Protein AF-H2C5B7-F1 (afdb_monomer_lite)

Sequence (126 aa):
MLKSYDAGWELHKRFYESIHKFLNNGANIILVENSEGSNEKDFIGFIQKGGLKYVKTIHPALNDIAEALYINIKGLDLNFGISKVIKNIPYSIYRLAFLIGLRTYEPAIKNVSFYSKFYFILSRYS

Secondary structure (DSSP, 8-state):
-HHHHSGGGHHHHHHHHHGGGG--TT-EEEEEEETTT--HHHHHHHHHHTTEEEEEEEPPPHHHHHHHHHHHHHH----SS--HHHHH--HHHHHHHHHHHTTT-HHHHHHHHHHTTEEEEEEEE-

Foldseek 3Di:
DVCVVQPPCPVVLVCLLAVLVVDDAFDKDKDKDFQVVDDPVVSCVSNVNSQKAWDDKAFDDLLNLLVVVLCCLQVDPCPPDRDPVSNPDDSVVSSVVLVVCCVPPVVSVVSCVVSRRMMITMITHD

pLDDT: mean 85.44, std 11.61, range [47.09, 96.75]

Radius of gyration: 18.34 Å; chains: 1; bounding box: 42×34×48 Å

Organism: NCBI:txid671065

Structure (mmCIF, N/CA/C/O backbone):
data_AF-H2C5B7-F1
#
_entry.id   AF-H2C5B7-F1
#
loop_
_atom_site.group_PDB
_atom_site.id
_atom_site.type_symbol
_atom_site.label_atom_id
_atom_site.label_alt_id
_atom_site.label_comp_id
_atom_site.label_asym_id
_atom_site.label_entity_id
_atom_site.label_seq_id
_atom_site.pdbx_PDB_ins_code
_atom_site.Cartn_x
_atom_site.Cartn_y
_atom_site.Cartn_z
_atom_site.occupancy
_atom_site.B_iso_or_equiv
_atom_site.auth_seq_id
_atom_site.auth_comp_id
_atom_site.auth_asym_id
_atom_site.auth_atom_id
_atom_site.pdbx_PDB_model_num
ATOM 1 N N . MET A 1 1 ? 7.746 15.079 4.347 1.00 50.34 1 MET A N 1
ATOM 2 C CA . MET A 1 1 ? 6.730 16.041 3.871 1.00 50.34 1 MET A CA 1
ATOM 3 C C . MET A 1 1 ? 5.351 15.819 4.511 1.00 50.34 1 MET A C 1
ATOM 5 O O . MET A 1 1 ? 4.733 16.799 4.878 1.00 50.34 1 MET A O 1
ATOM 9 N N . LEU A 1 2 ? 4.868 14.588 4.747 1.00 53.03 2 LEU A N 1
ATOM 10 C CA . LEU A 1 2 ? 3.577 14.382 5.443 1.00 53.03 2 LEU A CA 1
ATOM 11 C C . LEU A 1 2 ? 3.604 14.810 6.929 1.00 53.03 2 LEU A C 1
ATOM 13 O O . LEU A 1 2 ? 2.743 15.559 7.372 1.00 53.03 2 LEU A O 1
ATOM 17 N N . LYS A 1 3 ? 4.668 14.450 7.666 1.00 53.88 3 LYS A N 1
ATOM 18 C CA . LYS A 1 3 ? 4.887 14.863 9.071 1.00 53.88 3 LYS A CA 1
ATOM 19 C C . LYS A 1 3 ? 4.927 16.382 9.293 1.00 53.88 3 LYS A C 1
ATOM 21 O O . LYS A 1 3 ? 4.673 16.835 10.400 1.00 53.88 3 LYS A O 1
ATOM 26 N N . SER A 1 4 ? 5.280 17.159 8.265 1.00 62.62 4 SER A N 1
ATOM 27 C CA . SER A 1 4 ? 5.320 18.625 8.348 1.00 62.62 4 SER A CA 1
ATOM 28 C C . SER A 1 4 ? 3.954 19.277 8.122 1.00 62.62 4 SER A C 1
ATOM 30 O O . SER A 1 4 ? 3.769 20.408 8.552 1.00 62.62 4 SER A O 1
ATOM 32 N N . TYR A 1 5 ? 3.010 18.582 7.475 1.00 70.31 5 TYR A N 1
ATOM 33 C CA . TYR A 1 5 ? 1.638 19.067 7.261 1.00 70.31 5 TYR A CA 1
ATOM 34 C C . TYR A 1 5 ? 0.626 18.473 8.252 1.00 70.31 5 TYR A C 1
ATOM 36 O O . TYR A 1 5 ? -0.422 19.073 8.464 1.00 70.31 5 TYR A O 1
ATOM 44 N N . ASP A 1 6 ? 0.945 17.340 8.885 1.00 81.06 6 ASP A N 1
ATOM 45 C CA . ASP A 1 6 ? 0.147 16.731 9.953 1.00 81.06 6 ASP A CA 1
ATOM 46 C C . ASP A 1 6 ? 0.975 16.571 11.234 1.00 81.06 6 ASP A C 1
ATOM 48 O O . ASP A 1 6 ? 1.454 15.485 11.584 1.00 81.06 6 ASP A O 1
ATOM 52 N N . ALA A 1 7 ? 1.205 17.698 11.911 1.00 82.31 7 ALA A N 1
ATOM 53 C CA . ALA A 1 7 ? 1.952 17.722 13.159 1.00 82.31 7 ALA A CA 1
ATOM 54 C C . ALA A 1 7 ? 1.288 16.799 14.191 1.00 82.31 7 ALA A C 1
ATOM 56 O O . ALA A 1 7 ? 0.110 16.938 14.508 1.00 82.31 7 ALA A O 1
ATOM 57 N N . GLY A 1 8 ? 2.054 15.841 14.713 1.00 84.19 8 GLY A N 1
ATOM 58 C CA . GLY A 1 8 ? 1.551 14.894 15.708 1.00 84.19 8 GLY A CA 1
ATOM 59 C C . GLY A 1 8 ? 0.581 13.834 15.174 1.00 84.19 8 GLY A C 1
ATOM 60 O O . GLY A 1 8 ? 0.055 13.080 15.993 1.00 84.19 8 GLY A O 1
ATOM 61 N N . TRP A 1 9 ? 0.396 13.718 13.852 1.00 87.44 9 TRP A N 1
ATOM 62 C CA . TRP A 1 9 ? -0.512 12.758 13.204 1.00 87.44 9 TRP A CA 1
ATOM 63 C C . TRP A 1 9 ? -2.005 12.983 13.494 1.00 87.44 9 TRP A C 1
ATOM 65 O O . TRP A 1 9 ? -2.787 12.035 13.493 1.00 87.44 9 TRP A O 1
ATOM 75 N N . GLU A 1 10 ? -2.420 14.208 13.802 1.00 90.69 10 GLU A N 1
ATOM 76 C CA . GLU A 1 10 ? -3.795 14.510 14.213 1.00 90.69 10 GLU A CA 1
ATOM 77 C C . GLU A 1 10 ? -4.827 14.256 13.107 1.00 90.69 10 GLU A C 1
ATOM 79 O O . GLU A 1 10 ? -5.902 13.715 13.379 1.00 90.69 10 GLU A O 1
ATOM 84 N N . LEU A 1 11 ? -4.516 14.585 11.851 1.00 90.38 11 LEU A N 1
ATOM 85 C CA . LEU A 1 11 ? -5.390 14.289 10.717 1.00 90.38 11 LEU A CA 1
ATOM 86 C C . LEU A 1 11 ? -5.510 12.778 10.497 1.00 90.38 11 LEU A C 1
ATOM 88 O O . LEU A 1 11 ? -6.625 12.280 10.339 1.00 90.38 11 LEU A O 1
ATOM 92 N N . HIS A 1 12 ? -4.392 12.046 10.533 1.00 90.88 12 HIS A N 1
ATOM 93 C CA . HIS A 1 12 ? -4.414 10.589 10.378 1.00 90.88 12 HIS A CA 1
ATOM 94 C C . HIS A 1 12 ? -5.210 9.941 11.508 1.00 90.88 12 HIS A C 1
ATOM 96 O O . HIS A 1 12 ? -6.120 9.165 11.228 1.00 90.88 12 HIS A O 1
ATOM 102 N N . LYS A 1 13 ? -4.947 10.303 12.771 1.00 92.00 13 LYS A N 1
ATOM 103 C CA . LYS A 1 13 ? -5.720 9.807 13.919 1.00 92.00 13 LYS A CA 1
ATOM 104 C C . LYS A 1 13 ? -7.210 10.019 13.702 1.00 92.00 13 LYS A C 1
ATOM 106 O O . LYS A 1 13 ? -7.961 9.056 13.755 1.00 92.00 13 LYS A O 1
ATOM 111 N N . ARG A 1 14 ? -7.641 11.238 13.357 1.00 92.81 14 ARG A N 1
ATOM 112 C CA . ARG A 1 14 ? -9.060 11.537 13.100 1.00 92.81 14 ARG A CA 1
ATOM 113 C C . ARG A 1 14 ? -9.643 10.695 11.972 1.00 92.81 14 ARG A C 1
ATOM 115 O O . ARG A 1 14 ? -10.769 10.220 12.099 1.00 92.81 14 ARG A O 1
ATOM 122 N N . PHE A 1 15 ? -8.908 10.505 10.880 1.00 92.88 15 PHE A N 1
ATOM 123 C CA . PHE A 1 15 ? -9.347 9.663 9.769 1.00 92.88 15 PHE A CA 1
ATOM 124 C C . PHE A 1 15 ? -9.524 8.203 10.211 1.00 92.88 15 PHE A C 1
ATOM 126 O O . PHE A 1 15 ? -10.625 7.660 10.124 1.00 92.88 15 PHE A O 1
ATOM 133 N N . TYR A 1 16 ? -8.472 7.595 10.757 1.00 92.62 16 TYR A N 1
ATOM 134 C CA . TYR A 1 16 ? -8.466 6.195 11.181 1.00 92.62 16 TYR A CA 1
ATOM 135 C C . TYR A 1 16 ? -9.455 5.914 12.316 1.00 92.62 16 TYR A C 1
ATOM 137 O O . TYR A 1 16 ? -10.115 4.878 12.314 1.00 92.62 16 TYR A O 1
ATOM 145 N N . GLU A 1 17 ? -9.617 6.850 13.250 1.00 92.25 17 GLU A N 1
ATOM 146 C CA . GLU A 1 17 ? -10.547 6.710 14.370 1.00 92.25 17 GLU A CA 1
ATOM 147 C C . GLU A 1 17 ? -12.014 6.879 13.949 1.00 92.25 17 GLU A C 1
ATOM 149 O O . GLU A 1 17 ? -12.907 6.376 14.629 1.00 92.25 17 GLU A O 1
ATOM 154 N N . SER A 1 18 ? -12.295 7.551 12.826 1.00 93.62 18 SER A N 1
ATOM 155 C CA . SER A 1 18 ? -13.667 7.829 12.376 1.00 93.62 18 SER A CA 1
ATOM 156 C C . SER A 1 18 ? -14.153 6.969 11.213 1.00 93.62 18 SER A C 1
ATOM 158 O O . SER A 1 18 ? -15.365 6.905 10.998 1.00 93.62 18 SER A O 1
ATOM 160 N N . ILE A 1 19 ? -13.260 6.281 10.492 1.00 92.50 19 ILE A N 1
ATOM 161 C CA . ILE A 1 19 ? -13.612 5.531 9.278 1.00 92.50 19 ILE A CA 1
ATOM 162 C C . ILE A 1 19 ? -14.698 4.472 9.518 1.00 92.50 19 ILE A C 1
ATOM 164 O O . ILE A 1 19 ? -15.530 4.250 8.643 1.00 92.50 19 ILE A O 1
ATOM 168 N N . HIS A 1 20 ? -14.759 3.874 10.714 1.00 92.12 20 HIS A N 1
ATOM 169 C CA . HIS A 1 20 ? -15.760 2.861 11.064 1.00 92.12 20 HIS A CA 1
ATOM 170 C C . HIS A 1 20 ? -17.207 3.336 10.889 1.00 92.12 20 HIS A C 1
ATOM 172 O O . HIS A 1 20 ? -18.082 2.531 10.585 1.00 92.12 20 HIS A O 1
ATOM 178 N N . LYS A 1 21 ? -17.464 4.644 11.021 1.00 93.88 21 LYS A N 1
ATOM 179 C CA . LYS A 1 21 ? -18.799 5.244 10.867 1.00 93.88 21 LYS A CA 1
ATOM 180 C C . LYS A 1 21 ? -19.365 5.091 9.454 1.00 93.88 21 LYS A C 1
ATOM 182 O O . LYS A 1 21 ? -20.562 5.270 9.258 1.00 93.88 21 LYS A O 1
ATOM 187 N N . PHE A 1 22 ? -18.509 4.783 8.483 1.00 93.38 22 PHE A N 1
ATOM 188 C CA . PHE A 1 22 ? -18.859 4.641 7.071 1.00 93.38 22 PHE A CA 1
ATOM 189 C C . PHE A 1 22 ? -18.862 3.181 6.605 1.00 93.38 22 PHE A C 1
ATOM 191 O O . PHE A 1 22 ? -18.944 2.919 5.406 1.00 93.38 22 PHE A O 1
ATOM 198 N N . LEU A 1 23 ? -18.742 2.224 7.528 1.00 93.81 23 LEU A N 1
ATOM 199 C CA . LEU A 1 23 ? -18.585 0.813 7.203 1.00 93.81 23 LEU A CA 1
ATOM 200 C C . LEU A 1 23 ? -19.772 -0.005 7.687 1.00 93.81 23 LEU A C 1
ATOM 202 O O . LEU A 1 23 ? -20.262 0.159 8.801 1.00 93.81 23 LEU A O 1
ATOM 206 N N . ASN A 1 24 ? -20.171 -0.970 6.865 1.00 95.25 24 ASN A N 1
ATOM 207 C CA . ASN A 1 24 ? -21.086 -2.015 7.296 1.00 95.25 24 ASN A CA 1
ATOM 208 C C . ASN A 1 24 ? -20.366 -3.000 8.215 1.00 95.25 24 ASN A C 1
ATOM 210 O O . ASN A 1 24 ? -19.184 -3.296 8.012 1.00 95.25 24 ASN A O 1
ATOM 214 N N . ASN A 1 25 ? -21.095 -3.566 9.177 1.00 92.62 25 ASN A N 1
ATOM 215 C CA . ASN A 1 25 ? -20.546 -4.616 10.021 1.00 92.62 25 ASN A CA 1
ATOM 216 C C . ASN A 1 25 ? -20.017 -5.780 9.154 1.00 92.62 25 ASN A C 1
ATOM 218 O O . ASN A 1 25 ? -20.683 -6.232 8.222 1.00 92.62 25 ASN A O 1
ATOM 222 N N . GLY A 1 26 ? -18.795 -6.234 9.429 1.00 93.44 26 GLY A N 1
ATOM 223 C CA . GLY A 1 26 ? -18.097 -7.260 8.660 1.00 93.44 26 GLY A CA 1
ATOM 224 C C . GLY A 1 26 ? -17.278 -6.749 7.470 1.00 93.44 26 GLY A C 1
ATOM 225 O O . GLY A 1 26 ? -16.647 -7.578 6.812 1.00 93.44 26 GLY A O 1
ATOM 226 N N . ALA A 1 27 ? -17.258 -5.441 7.185 1.00 95.06 27 ALA A N 1
ATOM 227 C CA . ALA A 1 27 ? -16.510 -4.873 6.061 1.00 95.06 27 ALA A CA 1
ATOM 228 C C . ALA A 1 27 ? -14.996 -5.121 6.171 1.00 95.06 27 ALA A C 1
ATOM 230 O O . ALA A 1 27 ? -14.411 -5.007 7.248 1.00 95.06 27 ALA A O 1
ATOM 231 N N . ASN A 1 28 ? -14.356 -5.402 5.033 1.00 95.81 28 ASN A N 1
ATOM 232 C CA . ASN A 1 28 ? -12.898 -5.453 4.913 1.00 95.81 28 ASN A CA 1
ATOM 233 C C . ASN A 1 28 ? -12.386 -4.139 4.321 1.00 95.81 28 ASN A C 1
ATOM 235 O O . ASN A 1 28 ? -12.997 -3.592 3.404 1.00 95.81 28 ASN A O 1
ATOM 239 N N . ILE A 1 29 ? -11.250 -3.664 4.818 1.00 94.56 29 ILE A N 1
ATOM 240 C CA . ILE A 1 29 ? -10.610 -2.424 4.382 1.00 94.56 29 ILE A CA 1
ATOM 241 C C . ILE A 1 29 ? -9.151 -2.712 4.077 1.00 94.56 29 ILE A C 1
ATOM 243 O O . ILE A 1 29 ? -8.472 -3.396 4.844 1.00 94.56 29 ILE A O 1
ATOM 247 N N . ILE A 1 30 ? -8.673 -2.143 2.978 1.00 95.12 30 ILE A N 1
ATOM 248 C CA . ILE A 1 30 ? -7.259 -2.101 2.631 1.00 95.12 30 ILE A CA 1
ATOM 249 C C . ILE A 1 30 ? -6.819 -0.642 2.692 1.00 95.12 30 ILE A C 1
ATOM 251 O O . ILE A 1 30 ? -7.388 0.211 2.013 1.00 95.12 30 ILE A O 1
ATOM 255 N N . LEU A 1 31 ? -5.817 -0.370 3.518 1.00 93.50 31 LEU A N 1
ATOM 256 C CA . LEU A 1 31 ? -5.225 0.951 3.703 1.00 93.50 31 LEU A CA 1
ATOM 257 C C . LEU A 1 31 ? -3.819 0.928 3.114 1.00 93.50 31 LEU A C 1
ATOM 259 O O . LEU A 1 31 ? -3.086 -0.029 3.354 1.00 93.50 31 LEU A O 1
ATOM 263 N N . VAL A 1 32 ? -3.462 1.943 2.330 1.00 92.62 32 VAL A N 1
ATOM 264 C CA . VAL A 1 32 ? -2.164 2.024 1.646 1.00 92.62 32 VAL A CA 1
ATOM 265 C C . VAL A 1 32 ? -1.344 3.125 2.285 1.00 92.62 32 VAL A C 1
ATOM 267 O O . VAL A 1 32 ? -1.784 4.269 2.319 1.00 92.62 32 VAL A O 1
ATOM 270 N N . GLU A 1 33 ? -0.148 2.785 2.747 1.00 90.88 33 GLU A N 1
ATOM 271 C CA . GLU A 1 33 ? 0.753 3.722 3.411 1.00 90.88 33 GLU A CA 1
ATOM 272 C C . GLU A 1 33 ? 2.172 3.622 2.847 1.00 90.88 33 GLU A C 1
ATOM 274 O O . GLU A 1 33 ? 2.544 2.631 2.215 1.00 90.88 33 GLU A O 1
ATOM 279 N N . ASN A 1 34 ? 2.969 4.673 3.060 1.00 88.75 34 ASN A N 1
ATOM 280 C CA . ASN A 1 34 ? 4.357 4.756 2.599 1.00 88.75 34 ASN A CA 1
ATOM 281 C C . ASN A 1 34 ? 5.345 4.578 3.769 1.00 88.75 34 ASN A C 1
ATOM 283 O O . ASN A 1 34 ? 5.330 5.341 4.741 1.00 88.75 34 ASN A O 1
ATOM 287 N N . SER A 1 35 ? 6.252 3.608 3.640 1.00 85.69 35 SER A N 1
ATOM 288 C CA . SER A 1 35 ? 7.284 3.243 4.616 1.00 85.69 35 SER A CA 1
ATOM 289 C C . SER A 1 35 ? 8.379 4.295 4.810 1.00 85.69 35 SER A C 1
ATOM 291 O O . SER A 1 35 ? 9.025 4.319 5.853 1.00 85.69 35 SER A O 1
ATOM 293 N N . GLU A 1 36 ? 8.575 5.218 3.866 1.00 83.94 36 GLU A N 1
ATOM 294 C CA . GLU A 1 36 ? 9.566 6.298 3.987 1.00 83.94 36 GLU A CA 1
ATOM 295 C C . GLU A 1 36 ? 9.135 7.386 4.979 1.00 83.94 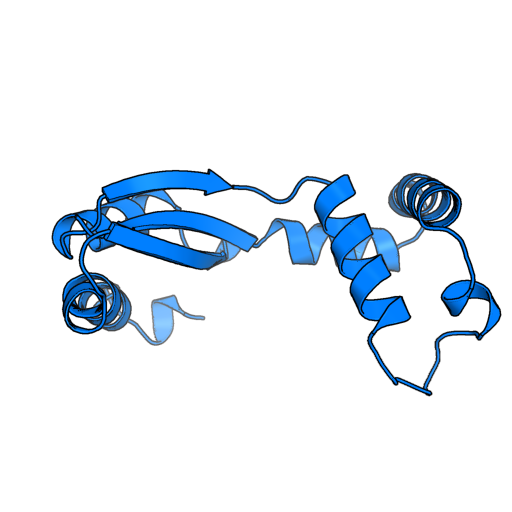36 GLU A C 1
ATOM 297 O O . GLU A 1 36 ? 9.963 8.123 5.515 1.00 83.94 36 GLU A O 1
ATOM 302 N N . GLY A 1 37 ? 7.828 7.525 5.211 1.00 75.44 37 GLY A N 1
ATOM 303 C CA . GLY A 1 37 ? 7.270 8.561 6.079 1.00 75.44 37 GLY A CA 1
ATOM 304 C C . GLY A 1 37 ? 6.850 8.067 7.458 1.00 75.44 37 GLY A C 1
ATOM 305 O O . GLY A 1 37 ? 6.636 8.891 8.350 1.00 75.44 37 GLY A O 1
ATOM 306 N N . SER A 1 38 ? 6.697 6.757 7.635 1.00 77.06 38 SER A N 1
ATOM 307 C CA . SER A 1 38 ? 5.867 6.194 8.697 1.00 77.06 38 SER A CA 1
ATOM 308 C C . SER A 1 38 ? 6.181 4.722 8.970 1.00 77.06 38 SER A C 1
ATOM 310 O O . SER A 1 38 ? 6.736 4.039 8.109 1.00 77.06 38 SER A O 1
ATOM 312 N N . ASN A 1 39 ? 5.821 4.223 10.155 1.00 84.81 39 ASN A N 1
ATOM 313 C CA . ASN A 1 39 ? 5.892 2.798 10.461 1.00 84.81 39 ASN A CA 1
ATOM 314 C C . ASN A 1 39 ? 4.485 2.191 10.515 1.00 84.81 39 ASN A C 1
ATOM 316 O O . ASN A 1 39 ? 3.572 2.792 11.073 1.00 84.81 39 ASN A O 1
ATOM 320 N N . GLU A 1 40 ? 4.326 0.963 10.019 1.00 87.75 40 GLU A N 1
ATOM 321 C CA . GLU A 1 40 ? 3.055 0.224 10.082 1.00 87.75 40 GLU A CA 1
ATOM 322 C C . GLU A 1 40 ? 2.467 0.167 11.506 1.00 87.75 40 GLU A C 1
ATOM 324 O O . GLU A 1 40 ? 1.252 0.258 11.684 1.00 87.75 40 GLU A O 1
ATOM 329 N N . LYS A 1 41 ? 3.322 0.101 12.536 1.00 88.38 41 LYS A N 1
ATOM 330 C CA . LYS A 1 41 ? 2.912 0.073 13.947 1.00 88.38 41 LYS A CA 1
ATOM 331 C C . LYS A 1 41 ? 2.193 1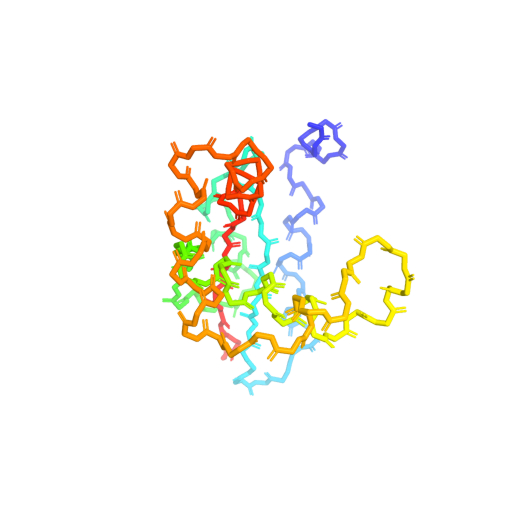.345 14.388 1.00 88.38 41 LYS A C 1
ATOM 333 O O . LYS A 1 41 ? 1.309 1.252 15.239 1.00 88.38 41 LYS A O 1
ATOM 338 N N . ASP A 1 42 ? 2.540 2.497 13.813 1.00 85.50 42 ASP A N 1
ATOM 339 C CA . ASP A 1 42 ? 1.903 3.775 14.142 1.00 85.50 42 ASP A CA 1
ATOM 340 C C . ASP A 1 42 ? 0.412 3.726 13.763 1.00 85.50 42 ASP A C 1
ATOM 342 O O . ASP A 1 42 ? -0.460 4.057 14.569 1.00 85.50 42 ASP A O 1
ATOM 346 N N . PHE A 1 43 ? 0.104 3.209 12.570 1.00 89.00 43 PHE A N 1
ATOM 347 C CA . PHE A 1 43 ? -1.270 3.132 12.067 1.00 89.00 43 PHE A CA 1
ATOM 348 C C . PHE A 1 43 ? -2.074 1.993 12.665 1.00 89.00 43 PHE A C 1
ATOM 350 O O . PHE A 1 43 ? -3.270 2.170 12.882 1.00 89.00 43 PHE A O 1
ATOM 357 N N . ILE A 1 44 ? -1.454 0.847 12.974 1.00 92.00 44 ILE A N 1
ATOM 358 C CA . ILE A 1 44 ? -2.157 -0.262 13.640 1.00 92.00 44 ILE A CA 1
ATOM 359 C C . ILE A 1 44 ? -2.821 0.237 14.930 1.00 92.00 44 ILE A C 1
ATOM 361 O O . ILE A 1 44 ? -3.984 -0.083 15.180 1.00 92.00 44 ILE A O 1
ATOM 365 N N . GLY A 1 45 ? -2.133 1.087 15.700 1.00 90.56 45 GLY A N 1
ATOM 366 C CA . GLY A 1 45 ? -2.699 1.700 16.900 1.00 90.56 45 GLY A CA 1
ATOM 367 C C . GLY A 1 45 ? -3.914 2.589 16.613 1.00 90.56 45 GLY A C 1
ATOM 368 O O . GLY A 1 45 ? -4.913 2.510 17.329 1.00 90.56 45 GLY A O 1
ATOM 369 N N . PHE A 1 46 ? -3.867 3.414 15.564 1.00 91.62 46 PHE A N 1
ATOM 370 C CA . PHE A 1 46 ? -4.988 4.289 15.190 1.00 91.62 46 PHE A CA 1
ATOM 371 C C . PHE A 1 46 ? -6.192 3.494 14.672 1.00 91.62 46 PHE A C 1
ATOM 373 O O . PHE A 1 46 ? -7.325 3.753 15.069 1.00 91.62 46 PHE A O 1
ATOM 380 N N . ILE A 1 47 ? -5.938 2.479 13.846 1.00 92.44 47 ILE A N 1
ATOM 381 C CA . ILE A 1 47 ? -6.938 1.552 13.300 1.00 92.44 47 ILE A CA 1
ATOM 382 C C . ILE A 1 47 ? -7.689 0.851 14.438 1.00 92.44 47 ILE A C 1
ATOM 384 O O . ILE A 1 47 ? -8.919 0.845 14.463 1.00 92.44 47 ILE A O 1
ATOM 388 N N . GLN A 1 48 ? -6.955 0.312 15.415 1.00 93.00 48 GLN A N 1
ATOM 389 C CA . GLN A 1 48 ? -7.544 -0.375 16.565 1.00 93.00 48 GLN A CA 1
ATOM 390 C C . GLN A 1 48 ? -8.364 0.567 17.450 1.00 93.00 48 GLN A C 1
ATOM 392 O O . GLN A 1 48 ? -9.472 0.211 17.853 1.00 93.00 48 GLN A O 1
ATOM 397 N N . LYS A 1 49 ? -7.871 1.786 17.707 1.00 92.12 49 LYS A N 1
ATOM 398 C CA . LYS A 1 49 ? -8.639 2.823 18.419 1.00 92.12 49 LYS A CA 1
ATOM 399 C C . LYS A 1 49 ? -9.924 3.208 17.689 1.00 92.12 49 LYS A C 1
ATOM 401 O O . LYS A 1 49 ? -10.933 3.468 18.335 1.00 92.12 49 LYS A O 1
ATOM 406 N N . GLY A 1 50 ? -9.902 3.186 16.359 1.00 90.25 50 GLY A N 1
ATOM 407 C CA . GLY A 1 50 ? -11.064 3.406 15.504 1.00 90.25 50 GLY A CA 1
ATOM 408 C C . GLY A 1 50 ? -12.062 2.255 15.435 1.00 90.25 50 GLY A C 1
ATOM 409 O O . GLY A 1 50 ? -12.994 2.343 14.644 1.00 90.25 50 GLY A O 1
ATOM 410 N N . GLY A 1 51 ? -11.890 1.184 16.216 1.00 91.50 51 GLY A N 1
ATOM 411 C CA . GLY A 1 51 ? -12.813 0.045 16.243 1.00 91.50 51 GLY A CA 1
ATOM 412 C C . GLY A 1 51 ? -12.598 -0.973 15.121 1.00 91.50 51 GLY A C 1
ATOM 413 O O . GLY A 1 51 ? -13.427 -1.860 14.927 1.00 91.50 51 GLY A O 1
ATOM 414 N N . LEU A 1 52 ? -11.494 -0.878 14.378 1.00 94.31 52 LEU A N 1
ATOM 415 C CA . LEU A 1 52 ? -11.130 -1.858 13.361 1.00 94.31 52 LEU A CA 1
ATOM 416 C C . LEU A 1 52 ? -10.192 -2.924 13.926 1.00 94.31 52 LEU A C 1
ATOM 418 O O . LEU A 1 52 ? -9.275 -2.651 14.700 1.00 94.31 52 LEU A O 1
ATOM 422 N N . LYS A 1 53 ? -10.369 -4.161 13.472 1.00 95.31 53 LYS A N 1
ATOM 423 C CA . LYS A 1 53 ? -9.464 -5.271 13.765 1.00 95.31 53 LYS A CA 1
ATOM 424 C C . LYS A 1 53 ? -8.368 -5.337 12.713 1.00 95.31 53 LYS A C 1
ATOM 426 O O . LYS A 1 53 ? -8.655 -5.517 11.530 1.00 95.31 53 LYS A O 1
ATOM 431 N N . TYR A 1 54 ? -7.119 -5.252 13.155 1.00 95.25 54 TYR A N 1
ATOM 432 C CA . TYR A 1 54 ? -5.960 -5.555 12.319 1.00 95.25 54 TYR A CA 1
ATOM 433 C C . TYR A 1 54 ? -5.971 -7.035 11.910 1.00 95.25 54 TYR A C 1
ATOM 435 O O . TYR A 1 54 ? -6.171 -7.908 12.755 1.00 95.25 54 TYR A O 1
ATOM 443 N N . VAL A 1 55 ? -5.744 -7.313 10.624 1.00 96.19 55 VAL A N 1
ATOM 444 C CA . VAL A 1 55 ? -5.638 -8.679 10.089 1.00 96.19 55 VAL A CA 1
ATOM 445 C C . VAL A 1 55 ? -4.192 -8.999 9.731 1.00 96.19 55 VAL A C 1
ATOM 447 O O . VAL A 1 55 ? -3.639 -9.974 10.234 1.00 96.19 55 VAL A O 1
ATOM 450 N N . LYS A 1 56 ? -3.585 -8.205 8.844 1.00 96.31 56 LYS A N 1
ATOM 451 C CA . LYS A 1 56 ? -2.183 -8.351 8.428 1.00 96.31 56 LYS A CA 1
ATOM 452 C C . LYS A 1 56 ? -1.686 -7.111 7.689 1.00 96.31 56 LYS A C 1
ATOM 454 O O . LYS A 1 56 ? -2.480 -6.426 7.045 1.00 96.31 56 LYS A O 1
ATOM 459 N N . THR A 1 57 ? -0.375 -6.909 7.693 1.00 95.81 57 THR A N 1
ATOM 460 C CA . THR A 1 57 ? 0.313 -6.030 6.746 1.00 95.81 57 THR A CA 1
ATOM 461 C C . THR A 1 57 ? 0.842 -6.847 5.571 1.00 95.81 57 THR A C 1
ATOM 463 O O . THR A 1 57 ? 1.357 -7.952 5.746 1.00 95.81 57 THR A O 1
ATOM 466 N N . ILE A 1 58 ? 0.689 -6.319 4.361 1.00 94.56 58 ILE A N 1
ATOM 467 C CA . ILE A 1 58 ? 1.153 -6.919 3.112 1.00 94.56 58 ILE A CA 1
ATOM 468 C C . ILE A 1 58 ? 2.197 -5.985 2.510 1.00 94.56 58 ILE A C 1
ATOM 470 O O . ILE A 1 58 ? 1.920 -4.813 2.253 1.00 94.56 58 ILE A O 1
ATOM 474 N N . HIS A 1 59 ? 3.383 -6.530 2.268 1.00 93.19 59 HIS A N 1
ATOM 475 C CA . HIS A 1 59 ? 4.474 -5.852 1.575 1.00 93.19 59 HIS A CA 1
ATOM 476 C C . HIS A 1 59 ? 4.556 -6.406 0.148 1.00 93.19 59 HIS A C 1
ATOM 478 O O . HIS A 1 59 ? 4.609 -7.632 0.009 1.00 93.19 59 HIS A O 1
ATOM 484 N N . PRO A 1 60 ? 4.551 -5.561 -0.901 1.00 92.62 60 PRO A N 1
ATOM 485 C CA . PRO A 1 60 ? 4.644 -6.022 -2.281 1.00 92.62 60 PRO A CA 1
ATOM 486 C C . PRO A 1 60 ? 5.899 -6.857 -2.518 1.00 92.62 60 PRO A C 1
ATOM 488 O O . PRO A 1 60 ? 7.026 -6.389 -2.336 1.00 92.62 60 PRO A O 1
ATOM 491 N N . ALA A 1 61 ? 5.712 -8.088 -2.976 1.00 92.75 61 ALA A N 1
ATOM 492 C CA . ALA A 1 61 ? 6.795 -8.892 -3.505 1.00 92.75 61 ALA A CA 1
ATOM 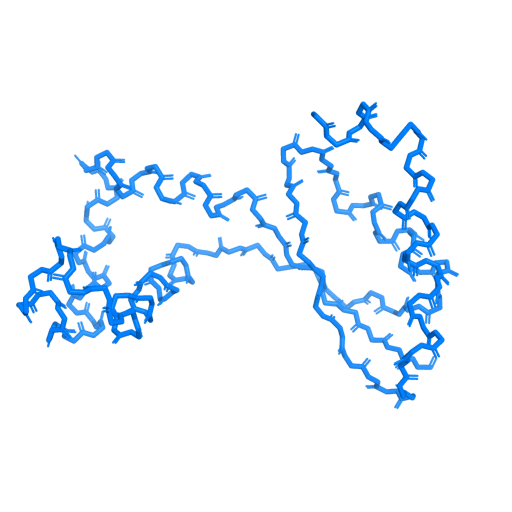493 C C . ALA A 1 61 ? 7.131 -8.458 -4.939 1.00 92.75 61 ALA A C 1
ATOM 495 O O . ALA A 1 61 ? 6.342 -7.825 -5.641 1.00 92.75 61 ALA A O 1
ATOM 496 N N . LEU A 1 62 ? 8.300 -8.876 -5.430 1.00 91.19 62 LEU A N 1
ATOM 497 C CA . LEU A 1 62 ? 8.721 -8.588 -6.806 1.00 91.19 62 LEU A CA 1
ATOM 498 C C . LEU A 1 62 ? 7.712 -9.064 -7.861 1.00 91.19 62 LEU A C 1
ATOM 500 O O . LEU A 1 62 ? 7.533 -8.395 -8.876 1.00 91.19 62 LEU A O 1
ATOM 504 N N . ASN A 1 63 ? 7.058 -10.207 -7.630 1.00 91.12 63 ASN A N 1
ATOM 505 C CA . ASN A 1 63 ? 6.043 -10.714 -8.554 1.00 91.12 63 ASN A CA 1
ATOM 506 C C . ASN A 1 63 ? 4.784 -9.835 -8.550 1.00 91.12 63 ASN A C 1
ATOM 508 O O . ASN A 1 63 ? 4.244 -9.594 -9.626 1.00 91.12 63 ASN A O 1
ATOM 512 N N . ASP A 1 64 ? 4.376 -9.313 -7.388 1.00 91.81 64 ASP A N 1
ATOM 513 C CA . ASP A 1 64 ? 3.215 -8.421 -7.267 1.00 91.81 64 ASP A CA 1
ATOM 514 C C . ASP A 1 64 ? 3.463 -7.117 -8.036 1.00 91.81 64 ASP A C 1
ATOM 516 O O . ASP A 1 64 ? 2.608 -6.642 -8.780 1.00 91.81 64 ASP A O 1
ATOM 520 N N . ILE A 1 65 ? 4.678 -6.566 -7.923 1.00 91.62 65 ILE A N 1
ATOM 521 C CA . ILE A 1 65 ? 5.095 -5.363 -8.657 1.00 91.62 65 ILE A CA 1
ATOM 522 C C . ILE A 1 65 ? 5.107 -5.628 -10.168 1.00 91.62 65 ILE A C 1
ATOM 524 O O . ILE A 1 65 ? 4.603 -4.817 -10.946 1.00 91.62 65 ILE A O 1
ATOM 528 N N . ALA A 1 66 ? 5.657 -6.769 -10.595 1.00 90.94 66 ALA A N 1
ATOM 529 C CA . ALA A 1 66 ? 5.662 -7.160 -12.002 1.00 90.94 66 ALA A CA 1
ATOM 530 C C . ALA A 1 66 ? 4.232 -7.305 -12.547 1.00 90.94 66 ALA A C 1
ATOM 532 O O . ALA A 1 66 ? 3.926 -6.834 -13.640 1.00 90.94 66 ALA A O 1
ATOM 533 N N . GLU A 1 67 ? 3.342 -7.938 -11.789 1.00 90.19 67 GLU A N 1
ATOM 534 C CA . GLU A 1 67 ? 1.944 -8.113 -12.171 1.00 90.19 67 GLU A CA 1
ATOM 535 C C . GLU A 1 67 ? 1.200 -6.780 -12.256 1.00 90.19 67 GLU A C 1
ATOM 537 O O . GLU A 1 67 ? 0.553 -6.510 -13.267 1.00 90.19 67 GLU A O 1
ATOM 542 N N . ALA A 1 68 ? 1.369 -5.895 -11.272 1.00 87.44 68 ALA A N 1
ATOM 543 C CA . ALA A 1 68 ? 0.779 -4.562 -11.298 1.00 87.44 68 ALA A CA 1
ATOM 544 C C . ALA A 1 68 ? 1.240 -3.757 -12.524 1.00 87.44 68 ALA A C 1
ATOM 546 O O . ALA A 1 68 ? 0.427 -3.130 -13.206 1.00 87.44 68 ALA A O 1
ATOM 547 N N . LEU A 1 69 ? 2.534 -3.791 -12.855 1.00 86.38 69 LEU A N 1
ATOM 548 C CA . LEU A 1 69 ? 3.060 -3.138 -14.055 1.00 86.38 69 LEU A CA 1
ATOM 549 C C . LEU A 1 69 ? 2.518 -3.768 -15.341 1.00 86.38 69 LEU A C 1
ATOM 551 O O . LEU A 1 69 ? 2.191 -3.043 -16.278 1.00 86.38 69 LEU A O 1
ATOM 555 N N . TYR A 1 70 ? 2.377 -5.092 -15.389 1.00 86.69 70 TYR A N 1
ATOM 556 C CA . TYR A 1 70 ? 1.793 -5.792 -16.531 1.00 86.69 70 TYR A CA 1
ATOM 557 C C . TYR A 1 70 ? 0.331 -5.399 -16.762 1.00 86.69 70 TYR A C 1
ATOM 559 O O . TYR A 1 70 ? -0.045 -5.075 -17.890 1.00 86.69 70 TYR A O 1
ATOM 567 N N . ILE A 1 71 ? -0.478 -5.368 -15.697 1.00 86.06 71 ILE A N 1
ATOM 568 C CA . ILE A 1 71 ? -1.873 -4.914 -15.749 1.00 86.06 71 ILE A CA 1
ATOM 569 C C . ILE A 1 71 ? -1.926 -3.465 -16.231 1.00 86.06 71 ILE A C 1
ATOM 571 O O . ILE A 1 71 ? -2.695 -3.164 -17.138 1.00 86.06 71 ILE A O 1
ATOM 575 N N . ASN A 1 72 ? -1.069 -2.587 -15.703 1.00 81.50 72 ASN A N 1
ATOM 576 C CA . ASN A 1 72 ? -0.982 -1.200 -16.158 1.00 81.50 72 ASN A CA 1
ATOM 577 C C . ASN A 1 72 ? -0.631 -1.111 -17.650 1.00 81.50 72 ASN A C 1
ATOM 579 O O . ASN A 1 72 ? -1.314 -0.420 -18.391 1.00 81.50 72 ASN A O 1
ATOM 583 N N . ILE A 1 73 ? 0.365 -1.854 -18.132 1.00 79.25 73 ILE A N 1
ATOM 584 C CA . ILE A 1 73 ? 0.751 -1.893 -19.555 1.00 79.25 73 ILE A CA 1
ATOM 585 C C . ILE A 1 73 ? -0.406 -2.353 -20.459 1.00 79.25 73 ILE A C 1
ATOM 587 O O . ILE A 1 73 ? -0.531 -1.875 -21.590 1.00 79.25 73 ILE A O 1
ATOM 591 N N . LYS A 1 74 ? -1.230 -3.292 -19.982 1.00 80.25 74 LYS A N 1
ATOM 592 C CA . LYS A 1 74 ? -2.377 -3.845 -20.717 1.00 80.25 74 LYS A CA 1
ATOM 593 C C . LYS A 1 74 ? -3.614 -2.950 -20.663 1.00 80.25 74 LYS A C 1
ATOM 595 O O . LYS A 1 74 ? -4.327 -2.866 -21.656 1.00 80.25 74 LYS A O 1
ATOM 600 N N . GLY A 1 75 ? -3.873 -2.332 -19.512 1.00 69.56 75 GLY A N 1
ATOM 601 C CA . GLY A 1 75 ? -5.074 -1.547 -19.227 1.00 69.56 75 GLY A CA 1
ATOM 602 C C . GLY A 1 75 ? -4.939 -0.058 -19.531 1.00 69.56 75 GLY A C 1
ATOM 603 O O . GLY A 1 75 ? -5.944 0.613 -19.746 1.00 69.56 75 GLY A O 1
ATOM 604 N N . LEU A 1 76 ? -3.717 0.473 -19.587 1.00 60.03 76 LEU A N 1
ATOM 605 C CA . LEU A 1 76 ? -3.486 1.843 -20.012 1.00 60.03 76 LEU A CA 1
ATOM 606 C C . LEU A 1 76 ? -3.640 1.925 -21.535 1.00 60.03 76 LEU A C 1
ATOM 608 O O . LEU A 1 76 ? -2.757 1.529 -22.304 1.00 60.03 76 LEU A O 1
ATOM 612 N N . ASP A 1 77 ? -4.715 2.578 -21.973 1.00 52.62 77 ASP A N 1
ATOM 613 C CA . ASP A 1 77 ? -4.848 3.167 -23.314 1.00 52.62 77 ASP A CA 1
ATOM 614 C C . ASP A 1 77 ? -3.891 4.372 -23.496 1.00 52.62 77 ASP A C 1
ATOM 616 O O . ASP A 1 77 ? -4.162 5.357 -24.180 1.00 52.62 77 ASP A O 1
ATOM 620 N N . LEU A 1 78 ? -2.718 4.312 -22.854 1.00 47.75 78 LEU A N 1
ATOM 621 C CA . LEU A 1 78 ? -1.584 5.168 -23.137 1.00 47.75 78 LEU A CA 1
ATOM 622 C C . LEU A 1 78 ? -1.044 4.725 -24.498 1.00 47.75 78 LEU A C 1
ATOM 624 O O . LEU A 1 78 ? -0.198 3.837 -24.620 1.00 47.75 78 LEU A O 1
ATOM 628 N N . ASN A 1 79 ? -1.574 5.338 -25.551 1.00 47.53 79 ASN A N 1
ATOM 629 C CA . ASN A 1 79 ? -1.044 5.262 -26.912 1.00 47.53 79 ASN A CA 1
ATOM 630 C C . ASN A 1 79 ? 0.296 6.011 -27.073 1.00 47.53 79 ASN A C 1
ATOM 632 O O . ASN A 1 79 ? 0.806 6.131 -28.183 1.00 47.53 79 ASN A O 1
ATOM 636 N N . PHE A 1 80 ? 0.905 6.468 -25.973 1.00 47.09 80 PHE A N 1
ATOM 637 C CA . PHE A 1 80 ? 2.206 7.126 -25.963 1.00 47.09 80 PHE A CA 1
ATOM 638 C C . PHE A 1 80 ? 3.285 6.225 -25.353 1.00 47.09 80 PHE A C 1
ATOM 640 O O . PHE A 1 80 ? 3.284 5.930 -24.161 1.00 47.09 80 PHE A O 1
ATOM 647 N N . GLY A 1 81 ? 4.234 5.807 -26.193 1.00 59.72 81 GLY A N 1
ATOM 648 C CA . GLY A 1 81 ? 5.546 5.301 -25.772 1.00 59.72 81 GLY A CA 1
ATOM 649 C C . GLY A 1 81 ? 5.675 3.795 -25.518 1.00 59.72 81 GLY A C 1
ATOM 650 O O . GLY A 1 81 ? 6.799 3.299 -25.515 1.00 59.72 81 GLY A O 1
ATOM 651 N N . ILE A 1 82 ? 4.580 3.041 -25.363 1.00 65.31 82 ILE A N 1
ATOM 652 C CA . ILE A 1 82 ? 4.640 1.578 -25.173 1.00 65.31 82 ILE A CA 1
ATOM 653 C C . ILE A 1 82 ? 4.306 0.867 -26.486 1.00 65.31 82 ILE A C 1
ATOM 655 O O . ILE A 1 82 ? 3.208 1.010 -27.026 1.00 65.31 82 ILE A O 1
ATOM 659 N N . SER A 1 83 ? 5.253 0.083 -27.008 1.00 67.31 83 SER A N 1
ATOM 660 C CA . SER A 1 83 ?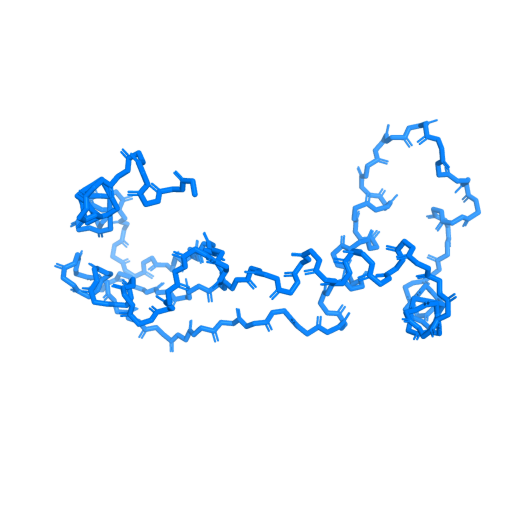 5.088 -0.600 -28.293 1.00 67.31 83 SER A CA 1
ATOM 661 C C . SER A 1 83 ? 3.950 -1.630 -28.261 1.00 67.31 83 SER A C 1
ATOM 663 O O . SER A 1 83 ? 3.725 -2.318 -27.261 1.00 67.31 83 SER A O 1
ATOM 665 N N . LYS A 1 84 ? 3.261 -1.800 -29.401 1.00 70.50 84 LYS A N 1
ATOM 666 C CA . LYS A 1 84 ? 2.240 -2.852 -29.586 1.00 70.50 84 LYS A CA 1
ATOM 667 C C . LYS A 1 84 ? 2.783 -4.254 -29.282 1.00 70.50 84 LYS A C 1
ATOM 669 O O . LYS A 1 84 ? 2.026 -5.119 -28.858 1.00 70.50 84 LYS A O 1
ATOM 674 N N . VAL A 1 85 ? 4.089 -4.462 -29.470 1.00 72.12 85 VAL A N 1
ATOM 675 C CA . VAL A 1 85 ? 4.767 -5.722 -29.146 1.00 72.12 85 VAL A CA 1
ATOM 676 C C . VAL A 1 85 ? 4.653 -6.004 -27.653 1.00 72.12 85 VAL A C 1
ATOM 678 O O . VAL A 1 85 ? 4.115 -7.040 -27.284 1.00 72.12 85 VAL A O 1
ATOM 681 N N . ILE A 1 86 ? 5.058 -5.061 -26.796 1.00 73.38 86 ILE A N 1
ATOM 682 C CA . ILE A 1 86 ? 5.016 -5.224 -25.334 1.00 73.38 86 ILE A CA 1
ATOM 683 C C . ILE A 1 86 ? 3.577 -5.443 -24.847 1.00 73.38 86 ILE A C 1
ATOM 685 O O . ILE A 1 86 ? 3.339 -6.315 -24.011 1.00 73.38 86 ILE A O 1
ATOM 689 N N . LYS A 1 87 ? 2.601 -4.734 -25.434 1.00 75.56 87 LYS A N 1
ATOM 690 C CA . LYS A 1 87 ? 1.172 -4.911 -25.122 1.00 75.56 87 LYS A CA 1
ATOM 691 C C . LYS A 1 87 ? 0.642 -6.311 -25.437 1.00 75.56 87 LYS A C 1
ATOM 693 O O . LYS A 1 87 ? -0.369 -6.690 -24.864 1.00 75.56 87 LYS A O 1
ATOM 698 N N . ASN A 1 88 ? 1.301 -7.103 -26.280 1.00 81.88 88 ASN A N 1
ATOM 699 C CA . ASN A 1 88 ? 0.856 -8.451 -26.656 1.00 81.88 88 ASN A CA 1
ATOM 700 C C . ASN A 1 88 ? 1.680 -9.577 -26.020 1.00 81.88 88 ASN A C 1
ATOM 702 O O . ASN A 1 88 ? 1.339 -10.745 -26.185 1.00 81.88 88 ASN A O 1
ATOM 706 N N . ILE A 1 89 ? 2.714 -9.255 -25.241 1.00 87.06 89 ILE A N 1
ATOM 707 C CA . ILE A 1 89 ? 3.527 -10.269 -24.566 1.00 87.06 89 ILE A CA 1
ATOM 708 C C . ILE A 1 89 ? 2.679 -10.997 -23.493 1.00 87.06 89 ILE A C 1
ATOM 710 O O . ILE A 1 89 ? 1.982 -10.334 -22.712 1.00 87.06 89 ILE A O 1
ATOM 714 N N . PRO A 1 90 ? 2.704 -12.344 -23.430 1.00 91.31 90 PRO A N 1
ATOM 715 C CA . PRO A 1 90 ? 2.130 -13.125 -22.331 1.00 91.31 90 PRO A CA 1
ATOM 716 C C . PRO A 1 90 ? 2.786 -12.809 -20.981 1.00 91.31 90 PRO A C 1
ATOM 718 O O . PRO A 1 90 ? 3.992 -12.573 -20.919 1.00 91.31 90 PRO A O 1
ATOM 721 N N . TYR A 1 91 ? 2.024 -12.869 -19.884 1.00 90.00 91 TYR A N 1
ATOM 722 C CA . TYR A 1 91 ? 2.536 -12.529 -18.548 1.00 90.00 91 TYR A CA 1
ATOM 723 C C . TYR A 1 91 ? 3.790 -13.326 -18.161 1.00 90.00 91 TYR A C 1
ATOM 725 O O . TYR A 1 91 ? 4.720 -12.756 -17.606 1.00 90.00 91 TYR A O 1
ATOM 733 N N . SER A 1 92 ? 3.869 -14.614 -18.504 1.00 91.06 92 SER A N 1
ATOM 734 C CA . SER A 1 92 ? 5.042 -15.453 -18.213 1.00 91.06 92 SER A CA 1
ATOM 735 C C . SER A 1 92 ? 6.336 -14.904 -18.826 1.00 91.06 92 SER A C 1
ATOM 737 O O . SER A 1 92 ? 7.365 -14.845 -18.152 1.00 91.06 92 SER A O 1
ATOM 739 N N . ILE A 1 93 ? 6.273 -14.449 -20.080 1.00 90.44 93 ILE A N 1
ATOM 740 C CA . ILE A 1 93 ? 7.408 -13.860 -20.802 1.00 90.44 93 ILE A CA 1
ATOM 741 C C . ILE A 1 93 ? 7.730 -12.476 -20.235 1.00 90.44 93 ILE A C 1
ATOM 743 O O . ILE A 1 93 ? 8.895 -12.175 -19.981 1.00 90.44 93 ILE A O 1
ATOM 747 N N . TYR A 1 94 ? 6.709 -11.652 -19.981 1.00 88.94 94 TYR A N 1
ATOM 748 C CA . TYR A 1 94 ? 6.891 -10.341 -19.357 1.00 88.94 94 TYR A CA 1
ATOM 749 C C . TYR A 1 94 ? 7.558 -10.461 -17.984 1.00 88.94 94 TYR A C 1
ATOM 751 O O . TYR A 1 94 ? 8.531 -9.767 -17.708 1.00 88.94 94 TYR A O 1
ATOM 759 N N . ARG A 1 95 ? 7.076 -11.376 -17.138 1.00 91.50 95 ARG A N 1
ATOM 760 C CA . ARG A 1 95 ? 7.613 -11.639 -15.802 1.00 91.50 95 ARG A CA 1
ATOM 761 C C . ARG A 1 95 ? 9.081 -12.036 -15.876 1.00 91.50 95 ARG A C 1
ATOM 763 O O . ARG A 1 95 ? 9.887 -11.496 -15.126 1.00 91.50 95 ARG A O 1
ATOM 770 N N . LEU A 1 96 ? 9.441 -12.945 -16.783 1.00 91.06 96 LEU A N 1
ATOM 771 C CA . LEU A 1 96 ? 10.836 -13.335 -16.974 1.00 91.06 96 LEU A CA 1
ATOM 772 C C . LEU A 1 96 ? 11.696 -12.132 -17.387 1.00 91.06 96 LEU A C 1
ATOM 774 O O . LEU A 1 96 ? 12.733 -11.883 -16.774 1.00 91.06 96 LEU A O 1
ATOM 778 N N . ALA A 1 97 ? 11.238 -11.353 -18.371 1.00 88.06 97 ALA A N 1
ATOM 779 C CA . ALA A 1 97 ? 11.933 -10.154 -18.830 1.00 88.06 97 ALA A CA 1
ATOM 780 C C . ALA A 1 97 ? 12.078 -9.101 -17.719 1.00 88.06 97 ALA A C 1
ATOM 782 O O . ALA A 1 97 ? 13.141 -8.504 -17.583 1.00 88.06 97 ALA A O 1
ATOM 783 N N . PHE A 1 98 ? 11.052 -8.910 -16.889 1.00 88.69 98 PHE A N 1
ATOM 784 C CA . PHE A 1 98 ? 11.078 -8.007 -15.742 1.00 88.69 98 PHE A CA 1
ATOM 785 C C . PHE A 1 98 ? 12.088 -8.456 -14.683 1.00 88.69 98 PHE A C 1
ATOM 787 O O . PHE A 1 98 ? 12.889 -7.650 -14.223 1.00 88.69 98 PHE A O 1
ATOM 794 N N . LEU A 1 99 ? 12.099 -9.743 -14.323 1.00 88.31 99 LEU A N 1
ATOM 795 C CA . LEU A 1 99 ? 13.028 -10.289 -13.327 1.00 88.31 99 LEU A CA 1
ATOM 796 C C . LEU A 1 99 ? 14.488 -10.218 -13.792 1.00 88.31 99 LEU A C 1
ATOM 798 O O . LEU A 1 99 ? 15.377 -9.953 -12.982 1.00 88.31 99 LEU A O 1
ATOM 802 N N . ILE A 1 100 ? 14.738 -10.436 -15.087 1.00 86.94 100 ILE A N 1
ATOM 803 C CA . ILE A 1 100 ? 16.063 -10.251 -15.692 1.00 86.94 100 ILE A CA 1
ATOM 804 C C . ILE A 1 100 ? 16.419 -8.761 -15.711 1.00 86.94 100 ILE A C 1
ATOM 806 O O . ILE A 1 100 ? 17.485 -8.380 -15.234 1.00 86.94 100 ILE A O 1
ATOM 810 N N . GLY A 1 101 ? 15.511 -7.919 -16.208 1.00 82.75 101 GLY A N 1
ATOM 811 C CA . GLY A 1 101 ? 15.696 -6.476 -16.319 1.00 82.75 101 GLY A CA 1
ATOM 812 C C . GLY A 1 101 ? 15.914 -5.799 -14.970 1.00 82.75 101 GLY A C 1
ATOM 813 O O . GLY A 1 101 ? 16.714 -4.881 -14.878 1.00 82.75 101 GLY A O 1
ATOM 814 N N . LEU A 1 102 ? 15.313 -6.287 -13.887 1.00 78.69 102 LEU A N 1
ATOM 815 C CA . LEU A 1 102 ? 15.556 -5.766 -12.541 1.00 78.69 102 LEU A CA 1
ATOM 816 C C . LEU A 1 102 ? 17.032 -5.849 -12.123 1.00 78.69 102 LEU A C 1
ATOM 818 O O . LEU A 1 102 ? 17.478 -5.069 -11.289 1.00 78.69 102 LEU A O 1
ATOM 822 N N . ARG A 1 103 ? 17.809 -6.775 -12.692 1.00 77.88 103 ARG A N 1
ATOM 823 C CA . ARG A 1 103 ? 19.234 -6.918 -12.370 1.00 77.88 103 ARG A CA 1
ATOM 824 C C . ARG A 1 103 ? 20.128 -5.945 -13.135 1.00 77.88 103 ARG A C 1
ATOM 826 O O . ARG A 1 103 ? 21.265 -5.746 -12.727 1.00 77.88 103 ARG A O 1
ATOM 833 N N . THR A 1 104 ? 19.658 -5.395 -14.254 1.00 77.50 104 THR A N 1
ATOM 834 C CA . THR A 1 104 ? 20.530 -4.726 -15.238 1.00 77.50 104 THR A CA 1
ATOM 835 C C . THR A 1 104 ? 19.959 -3.439 -15.837 1.00 77.50 104 THR A C 1
ATOM 837 O O . THR A 1 104 ? 20.694 -2.696 -16.478 1.00 77.50 104 THR A O 1
ATOM 840 N N . TYR A 1 105 ? 18.673 -3.146 -15.642 1.00 80.56 105 TYR A N 1
ATOM 841 C CA . TYR A 1 105 ? 17.955 -2.052 -16.2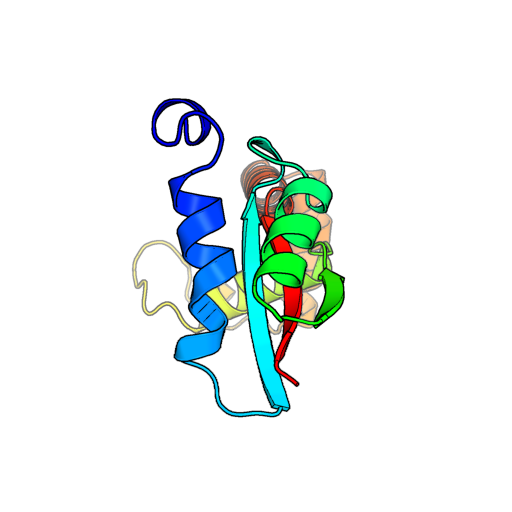92 1.00 80.56 105 TYR A CA 1
ATOM 842 C C . TYR A 1 105 ? 17.442 -1.035 -15.267 1.00 80.56 105 TYR A C 1
ATOM 844 O O . TYR A 1 105 ? 16.541 -1.321 -14.474 1.00 80.56 105 TYR A O 1
ATOM 852 N N . GLU A 1 106 ? 17.985 0.186 -15.307 1.00 81.75 106 GLU A N 1
ATOM 853 C CA . GLU A 1 106 ? 17.673 1.228 -14.317 1.00 81.75 106 GLU A CA 1
ATOM 854 C C . GLU A 1 106 ? 16.177 1.532 -14.157 1.00 81.75 106 GLU A C 1
ATOM 856 O O . GLU A 1 106 ? 15.730 1.662 -13.016 1.00 81.75 106 GLU A O 1
ATOM 861 N N . PRO A 1 107 ? 15.357 1.642 -15.222 1.00 78.50 107 PRO A N 1
ATOM 862 C CA . PRO A 1 107 ? 13.932 1.905 -15.042 1.00 78.50 107 PRO A CA 1
ATOM 863 C C . PRO A 1 107 ? 13.199 0.782 -14.305 1.00 78.50 107 PRO A C 1
ATOM 865 O O . PRO A 1 107 ? 12.296 1.071 -13.522 1.00 78.50 107 PRO A O 1
ATOM 868 N N . ALA A 1 108 ? 13.587 -0.485 -14.490 1.00 79.75 108 ALA A N 1
ATOM 869 C CA . ALA A 1 108 ? 13.009 -1.592 -13.722 1.00 79.75 108 ALA A CA 1
ATOM 870 C C . ALA A 1 108 ? 13.387 -1.487 -12.235 1.00 79.75 108 ALA A C 1
ATOM 872 O O . ALA A 1 108 ? 12.518 -1.608 -11.372 1.00 79.75 108 ALA A O 1
ATOM 873 N N . ILE A 1 109 ? 14.651 -1.163 -11.941 1.00 86.62 109 ILE A N 1
ATOM 874 C CA . ILE A 1 109 ? 15.148 -0.928 -10.575 1.00 86.62 109 ILE A CA 1
ATOM 875 C C . ILE A 1 109 ? 14.401 0.232 -9.909 1.00 86.62 109 ILE A C 1
ATOM 877 O O . ILE A 1 109 ? 13.945 0.099 -8.775 1.00 86.62 109 ILE A O 1
ATOM 881 N N . LYS A 1 110 ? 14.220 1.354 -10.618 1.00 88.12 110 LYS A N 1
ATOM 882 C CA . LYS A 1 110 ? 13.486 2.528 -10.121 1.00 88.12 110 LYS A CA 1
ATOM 883 C C . LYS A 1 110 ? 12.025 2.203 -9.823 1.00 88.12 110 LYS A C 1
ATOM 885 O O . LYS A 1 110 ? 11.530 2.609 -8.777 1.00 88.12 110 LYS A O 1
ATOM 890 N N . ASN A 1 111 ? 11.352 1.444 -10.692 1.00 85.31 111 ASN A N 1
ATOM 891 C CA . ASN A 1 111 ? 9.978 1.006 -10.441 1.00 85.31 111 ASN A CA 1
ATOM 892 C C . ASN A 1 111 ? 9.895 0.118 -9.197 1.00 85.31 111 ASN A C 1
ATOM 894 O O . ASN A 1 111 ? 9.084 0.393 -8.321 1.00 85.31 111 ASN A O 1
ATOM 898 N N . VAL A 1 112 ? 10.756 -0.897 -9.073 1.00 90.94 112 VAL A N 1
ATOM 899 C CA . VAL A 1 112 ? 10.779 -1.742 -7.868 1.00 90.94 112 VAL A CA 1
ATOM 900 C C . VAL A 1 112 ? 11.043 -0.906 -6.624 1.00 90.94 112 VAL A C 1
ATOM 902 O O . VAL A 1 112 ? 10.267 -0.972 -5.680 1.00 90.94 112 VAL A O 1
ATOM 905 N N . SER A 1 113 ? 12.068 -0.053 -6.645 1.00 90.69 113 SER A N 1
ATOM 906 C CA . SER A 1 113 ? 12.371 0.846 -5.530 1.00 90.69 113 SER A CA 1
ATOM 907 C C . SER A 1 113 ? 11.186 1.740 -5.162 1.00 90.69 113 S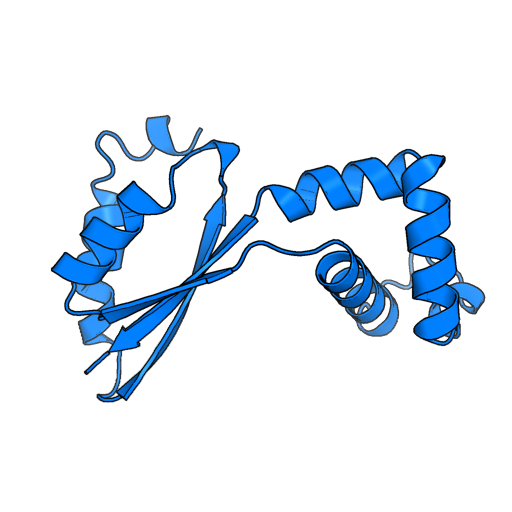ER A C 1
ATOM 909 O O . SER A 1 113 ? 10.966 1.978 -3.981 1.00 90.69 113 SER A O 1
ATOM 911 N N . PHE A 1 114 ? 10.413 2.218 -6.138 1.00 90.38 114 PHE A N 1
ATOM 912 C CA . PHE A 1 114 ? 9.224 3.025 -5.890 1.00 90.38 114 PHE A CA 1
ATOM 913 C C . PHE A 1 114 ? 8.089 2.211 -5.257 1.00 90.38 114 PHE A C 1
ATOM 915 O O . PHE A 1 114 ? 7.575 2.599 -4.212 1.00 90.38 114 PHE A O 1
ATOM 922 N N . TYR A 1 115 ? 7.711 1.075 -5.849 1.00 90.00 115 TYR A N 1
ATOM 923 C CA . TYR A 1 115 ? 6.582 0.277 -5.362 1.00 90.00 115 TYR A CA 1
ATOM 924 C C . TYR A 1 115 ? 6.863 -0.410 -4.020 1.00 90.00 115 TYR A C 1
ATOM 926 O O . TYR A 1 115 ? 5.950 -0.542 -3.210 1.00 90.00 115 TYR A O 1
ATOM 934 N N . SER A 1 116 ? 8.119 -0.766 -3.735 1.00 91.25 116 SER A N 1
ATOM 935 C CA . SER A 1 116 ? 8.530 -1.334 -2.443 1.00 91.25 116 SER A CA 1
ATOM 936 C C . SER A 1 116 ? 8.414 -0.355 -1.268 1.00 91.25 116 SER A C 1
ATOM 938 O O . SER A 1 116 ? 8.581 -0.760 -0.119 1.00 91.25 116 SER A O 1
ATOM 940 N N . LYS A 1 117 ? 8.142 0.930 -1.522 1.00 91.81 117 LYS A N 1
ATOM 941 C CA . LYS A 1 117 ? 7.880 1.920 -0.466 1.00 91.81 117 LYS A CA 1
ATOM 942 C C . LYS A 1 117 ? 6.476 1.796 0.105 1.00 91.81 117 LYS A C 1
ATOM 944 O O . LYS A 1 117 ? 6.223 2.310 1.187 1.00 91.81 117 LYS A O 1
ATOM 949 N N . PHE A 1 118 ? 5.557 1.152 -0.603 1.00 92.19 118 PHE A N 1
ATOM 950 C CA . PHE A 1 118 ? 4.183 1.028 -0.147 1.00 92.19 118 PHE A CA 1
ATOM 951 C C . PHE A 1 118 ? 3.976 -0.271 0.613 1.00 92.19 118 PHE A C 1
ATOM 953 O O . PHE A 1 118 ? 4.532 -1.309 0.264 1.00 92.19 118 PHE A O 1
ATOM 960 N N . TYR A 1 119 ? 3.119 -0.217 1.621 1.00 93.06 119 TYR A N 1
ATOM 961 C CA . TYR A 1 119 ? 2.584 -1.395 2.280 1.00 93.06 119 TYR A CA 1
ATOM 962 C C . TYR A 1 119 ? 1.081 -1.240 2.466 1.00 93.06 119 TYR A C 1
ATOM 964 O O . TYR A 1 119 ? 0.535 -0.133 2.466 1.00 93.06 119 TYR A O 1
ATOM 972 N N . PHE A 1 120 ? 0.412 -2.378 2.602 1.00 94.81 120 PHE A N 1
ATOM 973 C CA . PHE A 1 120 ? -1.035 -2.454 2.685 1.00 94.81 120 PHE A CA 1
ATOM 974 C C . PHE A 1 120 ? -1.432 -3.027 4.035 1.00 94.81 120 PHE A C 1
ATOM 976 O O . PHE A 1 120 ? -1.056 -4.153 4.359 1.00 94.81 120 PHE A O 1
ATOM 983 N N . ILE A 1 121 ? -2.219 -2.294 4.812 1.00 95.62 121 ILE A N 1
ATOM 984 C CA . ILE A 1 121 ? -2.804 -2.811 6.048 1.00 95.62 121 ILE A CA 1
ATOM 985 C C . ILE A 1 121 ? -4.201 -3.337 5.726 1.00 95.62 121 ILE A C 1
ATOM 987 O O . ILE A 1 121 ? -5.101 -2.573 5.376 1.00 95.62 121 ILE A O 1
ATOM 991 N N . LEU A 1 122 ? -4.389 -4.650 5.863 1.00 96.75 122 LEU A N 1
ATOM 992 C CA . LEU A 1 122 ? -5.702 -5.281 5.811 1.00 96.75 122 LEU A CA 1
ATOM 993 C C . LEU A 1 122 ? -6.332 -5.226 7.201 1.00 96.75 122 LEU A C 1
ATOM 995 O O . LEU A 1 122 ? -5.746 -5.689 8.184 1.00 96.75 122 LEU A O 1
ATOM 999 N N . SER A 1 123 ? -7.539 -4.682 7.275 1.00 96.00 123 SER A N 1
ATOM 1000 C CA . SER A 1 123 ? -8.321 -4.589 8.506 1.00 96.00 123 SER A CA 1
ATOM 1001 C C . SER A 1 123 ? -9.780 -4.952 8.271 1.00 96.00 123 SER A C 1
ATOM 1003 O O . SER A 1 123 ? -10.263 -4.955 7.138 1.00 96.00 123 SER A O 1
ATOM 1005 N N . ARG A 1 124 ? -10.486 -5.275 9.353 1.00 96.38 124 ARG A N 1
ATOM 1006 C CA . ARG A 1 124 ? -11.895 -5.663 9.321 1.00 96.38 124 ARG A CA 1
ATOM 1007 C C . ARG A 1 124 ? -12.695 -4.905 10.368 1.00 96.38 124 ARG A C 1
ATOM 1009 O O . ARG A 1 124 ? -12.271 -4.813 11.516 1.00 96.38 124 ARG A O 1
ATOM 1016 N N . TYR A 1 125 ? -13.861 -4.407 9.980 1.00 95.00 125 TYR A N 1
ATOM 1017 C CA . TYR A 1 125 ? -14.846 -3.865 10.907 1.00 95.00 125 TYR A CA 1
ATOM 1018 C C . TYR A 1 125 ? -15.747 -4.995 11.413 1.00 95.00 125 TYR A C 1
ATOM 1020 O O . TYR A 1 125 ? -16.194 -5.829 10.621 1.00 95.00 125 TYR A O 1
ATOM 1028 N N . SER A 1 126 ? -15.960 -5.074 12.726 1.00 80.69 126 SER A N 1
ATOM 1029 C CA . SER A 1 126 ? -16.748 -6.128 13.382 1.00 80.69 126 SER A CA 1
ATOM 1030 C C . SER A 1 126 ? -17.471 -5.609 14.609 1.00 80.69 126 SER A C 1
ATOM 1032 O O . SER A 1 126 ? -16.777 -4.870 15.344 1.00 80.69 126 SER A O 1
#